Protein AF-A0A1N6S1E6-F1 (afdb_monomer_lite)

pLDDT: mean 89.44, std 6.36, range [48.28, 96.94]

Radius of gyration: 17.06 Å; chains: 1; bounding box: 38×31×50 Å

InterPro domains:
  IPR000160 GGDEF domain [PS50887] (1-127)
  IPR029787 Nucleotide cyclase [SSF55073] (2-120)
  IPR043128 Reverse transcriptase/Diguanylate cyclase domain [G3DSA:3.30.70.270] (1-127)

Foldseek 3Di:
DLVLLVVLVVVLADPVAKDWDDPDDSDIDIDDDDPCPVVSVVVSQVSSVVVQCVVDDPVCVVVQWDWDQDPVRDIDTGGRDADFAFEEADDPVCVVVDDPVNVVVNRVVSSVVRVVDPHYGYGYDYSVVVVD

Secondary structure (DSSP, 8-state):
-HHHHHHHHHHHS-TTT-EEEEEETTEEEEE--TTTHHHHHHHHHHHHHHHHHTTS-HHHHHHTEEEEE-TTS-EEEEEPP--EEEEEE--HHHHTT--HHHHHHHHHHHHHHHHTSSSSEEEEEETTTT--

Organism: Aquipseudomonas alcaligenes (NCBI:txid43263)

Sequence (132 aa):
MLLCLAQCLNERVDPARDFVGHIGGDDFLLVLGPDTWRERLNQLQEDFQAQCRRFYREEHLQAGCFVSHNRQGRREEFALLSLSIGVVQLHPQSCARLDAAQLAGLASEAKRQAKAVPGYSLHILDTLSLSA

Structure (mmCIF, N/CA/C/O backbone):
data_AF-A0A1N6S1E6-F1
#
_entry.id   AF-A0A1N6S1E6-F1
#
loop_
_atom_site.group_PDB
_atom_site.id
_atom_site.type_symbol
_atom_site.label_atom_id
_atom_site.label_alt_id
_atom_site.label_comp_id
_atom_site.label_asym_id
_atom_site.label_entity_id
_atom_site.label_seq_id
_atom_site.pdbx_PDB_ins_code
_atom_site.Cartn_x
_atom_site.Cartn_y
_atom_site.Cartn_z
_atom_site.occupancy
_atom_site.B_iso_or_equiv
_atom_site.auth_seq_id
_atom_site.auth_comp_id
_atom_site.auth_asym_id
_atom_site.auth_atom_id
_atom_site.pdbx_PDB_model_num
ATOM 1 N N . MET A 1 1 ? -0.547 -4.081 14.722 1.00 80.31 1 MET A N 1
ATOM 2 C CA . MET A 1 1 ? -0.966 -3.582 13.393 1.00 80.31 1 MET A CA 1
ATOM 3 C C . MET A 1 1 ? 0.196 -3.507 12.401 1.00 80.31 1 MET A C 1
ATOM 5 O O . MET A 1 1 ? 0.051 -4.079 11.336 1.00 80.31 1 MET A O 1
ATOM 9 N N . LEU A 1 2 ? 1.370 -2.949 12.741 1.00 81.44 2 LEU A N 1
ATOM 10 C CA . LEU A 1 2 ? 2.544 -2.955 11.835 1.00 81.44 2 LEU A CA 1
ATOM 11 C C . LEU A 1 2 ? 2.986 -4.356 11.372 1.00 81.44 2 LEU A C 1
ATOM 13 O O . LEU A 1 2 ? 3.191 -4.572 10.186 1.00 81.44 2 LEU A O 1
ATOM 17 N N . LEU A 1 3 ? 3.059 -5.329 12.287 1.00 82.44 3 LEU A N 1
ATOM 18 C CA . LEU A 1 3 ? 3.367 -6.723 11.928 1.00 82.44 3 LEU A CA 1
ATOM 19 C C . LEU A 1 3 ? 2.310 -7.347 11.003 1.00 82.44 3 LEU A C 1
ATOM 21 O O . LEU A 1 3 ? 2.653 -8.136 10.135 1.00 82.44 3 LEU A O 1
ATOM 25 N N . CYS A 1 4 ? 1.043 -6.959 11.164 1.00 85.38 4 CYS A N 1
ATOM 26 C CA . CYS A 1 4 ? -0.053 -7.410 10.306 1.00 85.38 4 CYS A CA 1
ATOM 27 C C . CYS A 1 4 ? 0.102 -6.838 8.889 1.00 85.38 4 CYS A C 1
ATOM 29 O O . CYS A 1 4 ? -0.007 -7.590 7.928 1.00 85.38 4 CYS A O 1
ATOM 31 N N . LEU A 1 5 ? 0.473 -5.557 8.749 1.00 86.25 5 LEU A N 1
ATOM 32 C CA . LEU A 1 5 ? 0.809 -4.981 7.444 1.00 86.25 5 LEU A CA 1
ATOM 33 C C . LEU A 1 5 ? 1.990 -5.718 6.797 1.00 86.25 5 LEU A C 1
ATOM 35 O O . LEU A 1 5 ? 1.899 -6.110 5.641 1.00 86.25 5 LEU A O 1
ATOM 39 N N . ALA A 1 6 ? 3.068 -5.963 7.546 1.00 85.38 6 ALA A N 1
ATOM 40 C CA . ALA A 1 6 ? 4.232 -6.689 7.036 1.00 85.38 6 ALA A CA 1
ATOM 41 C C . ALA A 1 6 ? 3.889 -8.122 6.582 1.00 85.38 6 ALA A C 1
ATOM 43 O O . ALA A 1 6 ? 4.423 -8.591 5.580 1.00 85.38 6 ALA A O 1
ATOM 44 N N . GLN A 1 7 ? 2.993 -8.814 7.291 1.00 85.69 7 GLN A N 1
ATOM 45 C CA . GLN A 1 7 ? 2.496 -10.134 6.891 1.00 85.69 7 GLN A CA 1
ATOM 46 C C . GLN A 1 7 ? 1.671 -10.055 5.602 1.00 85.69 7 GLN A C 1
ATOM 48 O O . GLN A 1 7 ? 1.995 -10.755 4.647 1.00 85.69 7 GLN A O 1
ATOM 53 N N . CYS A 1 8 ? 0.700 -9.137 5.531 1.00 86.19 8 CYS A N 1
ATOM 54 C CA . CYS A 1 8 ? -0.115 -8.935 4.328 1.00 86.19 8 CYS A CA 1
ATOM 55 C C . CYS A 1 8 ? 0.756 -8.586 3.109 1.00 86.19 8 CYS A C 1
ATOM 57 O O . CYS A 1 8 ? 0.503 -9.053 2.005 1.00 86.19 8 CYS A O 1
ATOM 59 N N . LEU A 1 9 ? 1.810 -7.788 3.301 1.00 85.94 9 LEU A N 1
ATOM 60 C CA . LEU A 1 9 ? 2.754 -7.436 2.240 1.00 85.94 9 LEU A CA 1
ATOM 61 C C . LEU A 1 9 ? 3.541 -8.649 1.733 1.00 85.94 9 LEU A C 1
ATOM 63 O O . LEU A 1 9 ? 3.646 -8.836 0.525 1.00 85.94 9 LEU A O 1
ATOM 67 N N . ASN A 1 10 ? 4.066 -9.484 2.634 1.00 83.06 10 ASN A N 1
ATOM 68 C CA . ASN A 1 10 ? 4.826 -10.678 2.249 1.00 83.06 10 ASN A CA 1
ATOM 69 C C . ASN A 1 10 ? 3.968 -11.720 1.517 1.00 83.06 10 ASN A C 1
ATOM 71 O O . ASN A 1 10 ? 4.470 -12.402 0.634 1.00 83.06 10 ASN A O 1
ATOM 75 N N . GLU A 1 11 ? 2.683 -11.833 1.849 1.00 84.06 11 GLU A N 1
ATOM 76 C CA . GLU A 1 11 ? 1.760 -12.760 1.177 1.00 84.06 11 GLU A CA 1
ATOM 77 C C . GLU A 1 11 ? 1.384 -12.312 -0.247 1.00 84.06 11 GLU A C 1
ATOM 79 O O . GLU A 1 11 ? 0.930 -13.122 -1.055 1.00 84.06 11 GLU A O 1
ATOM 84 N N . ARG A 1 12 ? 1.562 -11.024 -0.570 1.00 81.50 12 ARG A N 1
ATOM 85 C CA . ARG A 1 12 ? 1.088 -10.399 -1.820 1.00 81.50 12 ARG A CA 1
ATOM 86 C C . ARG A 1 12 ? 2.202 -10.079 -2.822 1.00 81.50 12 ARG A C 1
ATOM 88 O O . ARG A 1 12 ? 1.923 -9.611 -3.930 1.00 81.50 12 ARG A O 1
ATOM 95 N N . VAL A 1 13 ? 3.450 -10.318 -2.443 1.00 84.25 13 VAL A N 1
ATOM 96 C CA . VAL A 1 13 ? 4.652 -10.003 -3.221 1.00 84.25 13 VAL A CA 1
ATOM 97 C C . VAL A 1 13 ? 5.283 -11.312 -3.664 1.00 84.25 13 VAL A C 1
ATOM 99 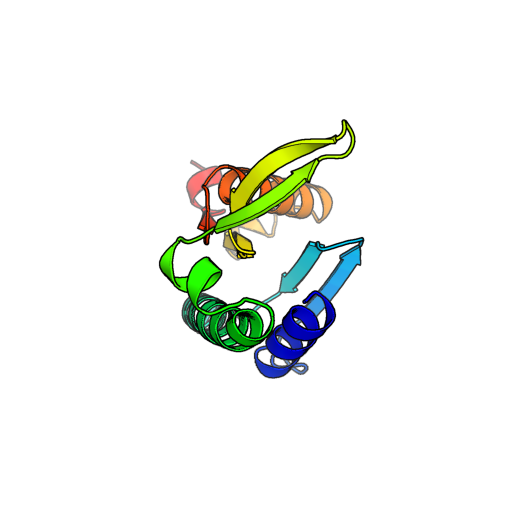O O . VAL A 1 13 ? 5.475 -12.215 -2.855 1.00 84.25 13 VAL A O 1
ATOM 102 N N 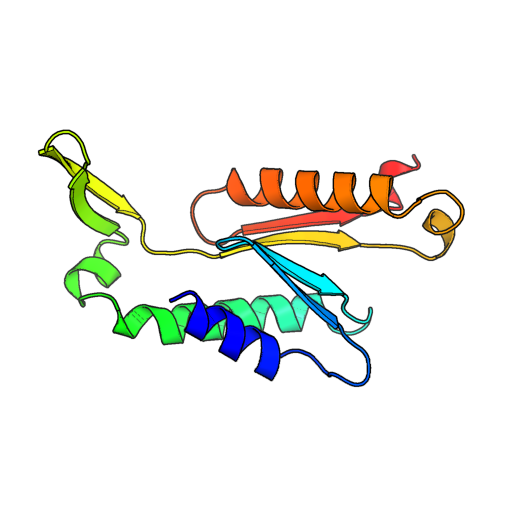. ASP A 1 14 ? 5.602 -11.420 -4.951 1.00 85.00 14 ASP A N 1
ATOM 103 C CA . ASP A 1 14 ? 6.354 -12.556 -5.473 1.00 85.00 14 ASP A CA 1
ATOM 104 C C . ASP A 1 14 ? 7.850 -12.293 -5.239 1.00 85.00 14 ASP A C 1
ATOM 106 O O . ASP A 1 14 ? 8.425 -11.457 -5.937 1.00 85.00 14 ASP A O 1
ATOM 110 N N . PRO A 1 15 ? 8.523 -12.981 -4.299 1.00 82.81 15 PRO A N 1
ATOM 111 C CA . PRO A 1 15 ? 9.922 -12.699 -3.975 1.00 82.81 15 PRO A CA 1
ATOM 112 C C . PRO A 1 15 ? 10.887 -12.960 -5.143 1.00 82.81 15 PRO A C 1
ATOM 114 O O . PRO A 1 15 ? 12.038 -12.534 -5.082 1.00 82.81 15 PRO A O 1
ATOM 117 N N . ALA A 1 16 ? 10.453 -13.653 -6.204 1.00 85.25 16 ALA A N 1
ATOM 118 C CA . ALA A 1 16 ? 11.261 -13.857 -7.402 1.00 85.25 16 ALA A CA 1
ATOM 119 C C . ALA A 1 16 ? 11.210 -12.670 -8.382 1.00 85.25 16 ALA A C 1
ATOM 121 O O . ALA A 1 16 ? 12.053 -12.586 -9.277 1.00 85.25 16 ALA A O 1
ATOM 122 N N . ARG A 1 17 ? 10.216 -11.778 -8.260 1.00 86.00 17 ARG A N 1
ATOM 123 C CA . ARG A 1 17 ? 9.937 -10.712 -9.245 1.00 86.00 17 ARG A CA 1
ATOM 124 C C . ARG A 1 17 ? 9.742 -9.330 -8.634 1.00 86.00 17 ARG A C 1
ATOM 126 O O . ARG A 1 17 ? 9.942 -8.334 -9.325 1.00 86.00 17 ARG A O 1
ATOM 133 N N . ASP A 1 18 ? 9.357 -9.285 -7.371 1.00 90.81 18 ASP A N 1
ATOM 134 C CA . ASP A 1 18 ? 8.977 -8.091 -6.644 1.00 90.81 18 ASP A CA 1
ATOM 135 C C . ASP A 1 18 ? 9.901 -7.881 -5.439 1.00 90.81 18 ASP A C 1
ATOM 137 O O . ASP A 1 18 ? 10.617 -8.778 -4.989 1.00 90.81 18 ASP A O 1
ATOM 141 N N . PHE A 1 19 ? 9.868 -6.671 -4.889 1.00 90.56 19 PHE A N 1
ATOM 142 C CA . PHE A 1 19 ? 10.653 -6.298 -3.719 1.00 90.56 19 PHE A CA 1
ATOM 143 C C . PHE A 1 19 ? 9.774 -5.637 -2.662 1.00 90.56 19 PHE A C 1
ATOM 145 O O . PHE A 1 19 ? 8.943 -4.787 -2.984 1.00 90.56 19 PHE A O 1
ATOM 152 N N . VAL A 1 20 ? 10.020 -5.981 -1.395 1.00 91.69 20 VAL A N 1
ATOM 153 C CA . VAL A 1 20 ? 9.469 -5.298 -0.219 1.00 91.69 20 VAL A CA 1
ATOM 154 C C . VAL A 1 20 ? 10.619 -4.876 0.679 1.00 91.69 20 VAL A C 1
ATOM 156 O O . VAL A 1 20 ? 11.426 -5.700 1.105 1.00 91.69 20 VAL A O 1
ATOM 159 N N . GLY A 1 21 ? 10.663 -3.589 1.004 1.00 89.75 21 GLY A N 1
ATOM 160 C CA . GLY A 1 21 ? 11.597 -3.018 1.964 1.00 89.75 21 GLY A CA 1
ATOM 161 C C . GLY A 1 21 ? 10.867 -2.270 3.071 1.00 89.75 21 GLY A C 1
ATOM 162 O O . GLY A 1 21 ? 9.838 -1.636 2.838 1.00 89.75 21 GLY A O 1
ATOM 163 N N . HIS A 1 22 ? 11.415 -2.305 4.284 1.00 91.19 22 HIS A N 1
ATOM 164 C CA . HIS A 1 22 ? 10.989 -1.431 5.377 1.00 91.19 22 HIS A CA 1
ATOM 165 C C . HIS A 1 22 ? 11.908 -0.210 5.415 1.00 91.19 22 HIS A C 1
ATOM 167 O O . HIS A 1 22 ? 13.121 -0.363 5.532 1.00 91.19 22 HIS A O 1
ATOM 173 N N . ILE A 1 23 ? 11.343 0.994 5.283 1.00 88.12 23 ILE A N 1
ATOM 174 C CA . ILE A 1 23 ? 12.122 2.242 5.330 1.00 88.12 23 ILE A CA 1
ATOM 175 C C . ILE A 1 23 ? 12.384 2.631 6.791 1.00 88.12 23 ILE A C 1
ATOM 177 O O . ILE A 1 23 ? 13.487 3.042 7.145 1.00 88.12 23 ILE A O 1
ATOM 181 N N . GLY A 1 24 ? 11.362 2.497 7.639 1.00 84.62 24 GLY A N 1
ATOM 182 C CA . GLY A 1 24 ? 11.408 2.849 9.055 1.00 84.62 24 GLY A CA 1
ATOM 183 C C . GLY A 1 24 ? 10.035 3.270 9.575 1.00 84.62 24 GLY A C 1
ATOM 184 O O . GLY A 1 24 ? 9.188 3.737 8.818 1.00 84.62 24 GLY A O 1
ATOM 185 N N . GLY A 1 25 ? 9.795 3.089 10.876 1.00 86.75 25 GLY A N 1
ATOM 186 C CA . GLY A 1 25 ? 8.486 3.376 11.470 1.00 86.75 25 GLY A CA 1
ATOM 187 C C . GLY A 1 25 ? 7.375 2.548 10.816 1.00 86.75 25 GLY A C 1
ATOM 188 O O . GLY A 1 25 ? 7.435 1.318 10.829 1.00 86.75 25 GLY A O 1
ATOM 189 N N . ASP A 1 26 ? 6.384 3.227 10.243 1.00 88.25 26 ASP A N 1
ATOM 190 C CA . ASP A 1 26 ? 5.239 2.665 9.520 1.00 88.25 26 ASP A CA 1
ATOM 191 C C . ASP A 1 26 ? 5.387 2.669 7.986 1.00 88.25 26 ASP A C 1
ATOM 193 O O . ASP A 1 26 ? 4.483 2.213 7.288 1.00 88.25 26 ASP A O 1
ATOM 197 N N . ASP A 1 27 ? 6.513 3.150 7.450 1.00 90.88 27 ASP A N 1
ATOM 198 C CA . ASP A 1 27 ? 6.718 3.301 6.009 1.00 90.88 27 ASP A CA 1
ATOM 199 C C . ASP A 1 27 ? 7.365 2.054 5.366 1.00 90.88 27 ASP A C 1
ATOM 201 O O . ASP A 1 27 ? 8.458 1.619 5.747 1.00 90.88 27 ASP A O 1
ATOM 205 N N . PHE A 1 28 ? 6.720 1.527 4.321 1.00 92.38 28 PHE A N 1
ATOM 206 C CA . PHE A 1 28 ? 7.197 0.416 3.488 1.00 92.38 28 PHE A CA 1
ATOM 207 C C . PHE A 1 28 ? 7.404 0.866 2.035 1.00 92.38 28 PHE A C 1
ATOM 209 O O . PHE A 1 28 ? 6.700 1.747 1.543 1.00 92.38 28 PHE A O 1
ATOM 216 N N . LEU A 1 29 ? 8.358 0.240 1.344 1.00 92.62 29 LEU A N 1
ATOM 217 C CA . LEU A 1 29 ? 8.618 0.403 -0.085 1.00 92.62 29 LEU A CA 1
ATOM 218 C C . LEU A 1 29 ? 8.301 -0.901 -0.810 1.00 92.62 29 LEU A C 1
ATOM 220 O O . LEU A 1 29 ? 8.757 -1.963 -0.391 1.00 92.62 29 LEU A O 1
ATOM 224 N N . LEU A 1 30 ? 7.568 -0.802 -1.915 1.00 92.75 30 LEU A N 1
ATOM 225 C CA . LEU A 1 30 ? 7.305 -1.921 -2.808 1.00 92.75 30 LEU A CA 1
ATOM 226 C C . LEU A 1 30 ? 7.830 -1.598 -4.205 1.00 92.75 30 LEU A C 1
ATOM 228 O O . LEU A 1 30 ? 7.627 -0.490 -4.701 1.00 92.75 30 LEU A O 1
ATOM 232 N N . VAL A 1 31 ? 8.444 -2.584 -4.853 1.00 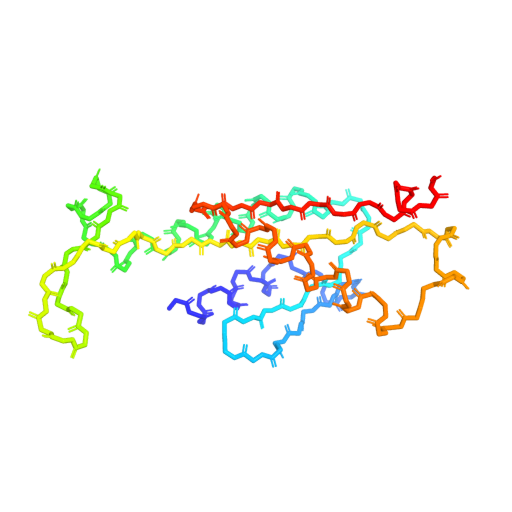92.00 31 VAL A N 1
ATOM 233 C CA . VAL A 1 31 ? 8.686 -2.575 -6.301 1.00 92.00 31 VAL A CA 1
ATOM 234 C C . VAL A 1 31 ? 7.922 -3.754 -6.877 1.00 92.00 31 VAL A C 1
ATOM 236 O O . VAL A 1 31 ? 8.187 -4.893 -6.502 1.00 92.00 31 VAL A O 1
ATOM 239 N N . LEU A 1 32 ? 6.946 -3.463 -7.736 1.00 91.56 32 LEU A N 1
ATOM 240 C CA . LEU A 1 32 ? 6.022 -4.448 -8.292 1.00 91.56 32 LEU A CA 1
ATOM 241 C C . LEU A 1 32 ? 6.144 -4.501 -9.813 1.00 91.56 32 LEU A C 1
ATOM 243 O O . LEU A 1 32 ? 6.327 -3.470 -10.465 1.00 91.56 32 LEU A O 1
ATOM 247 N N . GLY A 1 33 ? 5.982 -5.696 -10.378 1.00 86.62 33 GLY A N 1
ATOM 248 C CA . GLY A 1 33 ? 5.848 -5.876 -11.823 1.00 86.62 33 GLY A CA 1
ATOM 249 C C . GLY A 1 33 ? 4.608 -5.177 -12.425 1.00 86.62 33 GLY A C 1
ATOM 250 O O . GLY A 1 33 ? 3.615 -4.940 -11.730 1.00 86.62 33 GLY A O 1
ATOM 251 N N . PRO A 1 34 ? 4.626 -4.873 -13.737 1.00 75.88 34 PRO A N 1
ATOM 252 C CA . PRO A 1 34 ? 3.616 -4.031 -14.387 1.00 75.88 34 PRO A CA 1
ATOM 253 C C . PRO A 1 34 ? 2.222 -4.667 -14.485 1.00 75.88 34 PRO A C 1
ATOM 255 O O . PRO A 1 34 ? 1.228 -3.946 -14.464 1.00 75.88 34 PRO A O 1
ATOM 258 N N . ASP A 1 35 ? 2.125 -5.995 -14.556 1.00 73.56 35 ASP A N 1
ATOM 259 C CA . ASP A 1 35 ? 0.905 -6.640 -15.058 1.00 73.56 35 ASP A CA 1
ATOM 260 C C . ASP A 1 35 ? -0.233 -6.758 -14.031 1.00 73.56 35 ASP A C 1
ATOM 262 O O . ASP A 1 35 ? -1.350 -7.089 -14.407 1.00 73.56 35 ASP A O 1
ATOM 266 N N . THR A 1 36 ? 0.006 -6.504 -12.736 1.00 83.06 36 THR A N 1
ATOM 267 C CA . THR A 1 36 ? -1.015 -6.750 -11.684 1.00 83.06 36 THR A CA 1
ATOM 268 C C . THR A 1 36 ? -0.911 -5.852 -10.448 1.00 83.06 36 THR A C 1
ATOM 270 O O . THR A 1 36 ? -1.608 -6.080 -9.459 1.00 83.06 36 THR A O 1
ATOM 273 N N . TRP A 1 37 ? -0.063 -4.817 -10.458 1.00 89.25 37 TRP A N 1
ATOM 274 C CA . TRP A 1 37 ? 0.217 -4.039 -9.245 1.00 89.25 37 TRP A CA 1
ATOM 275 C C . TRP A 1 37 ? -1.053 -3.437 -8.623 1.00 89.25 37 TRP A C 1
ATOM 277 O O . TRP A 1 37 ? -1.232 -3.499 -7.411 1.00 89.25 37 TRP A O 1
ATOM 287 N N . ARG A 1 38 ? -1.979 -2.917 -9.439 1.00 90.94 38 ARG A N 1
ATOM 288 C CA . ARG A 1 38 ? -3.189 -2.246 -8.942 1.00 90.94 38 ARG A CA 1
ATOM 289 C C . ARG A 1 38 ? -4.145 -3.207 -8.243 1.00 90.94 38 ARG A C 1
ATOM 291 O O . ARG A 1 38 ? -4.646 -2.897 -7.168 1.00 90.94 38 ARG A O 1
ATOM 298 N N . GLU A 1 39 ? -4.371 -4.376 -8.833 1.00 90.19 39 GLU A N 1
ATOM 299 C CA . GLU A 1 39 ? -5.210 -5.421 -8.240 1.00 90.19 39 GLU A CA 1
ATOM 300 C C . GLU A 1 39 ? -4.607 -5.931 -6.931 1.00 90.19 39 GLU A C 1
ATOM 302 O O . GLU A 1 39 ? -5.314 -6.056 -5.933 1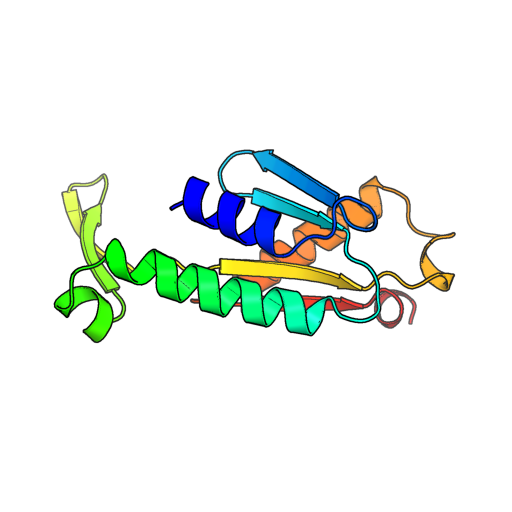.00 90.19 39 GLU A O 1
ATOM 307 N N . ARG A 1 40 ? -3.284 -6.133 -6.901 1.00 89.62 40 ARG A N 1
ATOM 308 C CA . ARG A 1 40 ? -2.567 -6.547 -5.689 1.00 89.62 40 ARG A CA 1
ATOM 309 C C . ARG A 1 40 ? -2.673 -5.516 -4.569 1.00 89.62 40 ARG A C 1
ATOM 311 O O . ARG A 1 40 ? -2.874 -5.904 -3.424 1.00 89.62 40 ARG A O 1
ATOM 318 N N . LEU A 1 41 ? -2.575 -4.219 -4.875 1.00 92.12 41 LEU A N 1
ATOM 319 C CA . LEU A 1 41 ? -2.728 -3.161 -3.869 1.00 92.12 41 LEU A CA 1
ATOM 320 C C . LEU A 1 41 ? -4.162 -3.060 -3.329 1.00 92.12 41 LEU A C 1
ATOM 322 O O . LEU A 1 41 ? -4.337 -2.818 -2.135 1.00 92.12 41 LEU A O 1
ATOM 326 N N . ASN A 1 42 ? -5.175 -3.271 -4.174 1.00 90.00 42 ASN A N 1
ATOM 327 C CA . ASN A 1 42 ? -6.569 -3.326 -3.724 1.00 90.00 42 ASN A CA 1
ATOM 328 C C . ASN A 1 42 ? -6.798 -4.525 -2.789 1.00 90.00 42 ASN A C 1
ATOM 330 O O . ASN A 1 42 ? -7.346 -4.369 -1.703 1.00 90.00 42 ASN A O 1
ATOM 334 N N . GLN A 1 43 ? -6.307 -5.709 -3.162 1.00 89.94 43 GLN A N 1
ATOM 335 C CA . GLN A 1 43 ? -6.415 -6.906 -2.321 1.00 89.94 43 GLN A CA 1
ATOM 336 C C . GLN A 1 43 ? -5.647 -6.756 -1.001 1.00 89.94 43 GLN A C 1
ATOM 338 O O . GLN A 1 43 ? -6.163 -7.100 0.059 1.00 89.94 43 GLN A O 1
ATOM 343 N N . LEU A 1 44 ? -4.440 -6.180 -1.045 1.00 90.50 44 LEU A N 1
ATOM 344 C CA . LEU A 1 44 ? -3.651 -5.857 0.146 1.00 90.50 44 LEU A CA 1
ATOM 345 C C . LEU A 1 44 ? -4.447 -4.979 1.118 1.00 90.50 44 LEU A C 1
ATOM 347 O O . LEU A 1 44 ? -4.424 -5.214 2.325 1.00 90.50 44 LEU A O 1
ATOM 351 N N . GLN A 1 45 ? -5.142 -3.962 0.603 1.00 89.62 45 GLN A N 1
ATOM 352 C CA . GLN A 1 45 ? -5.992 -3.105 1.419 1.00 89.62 45 GLN A CA 1
ATOM 353 C C . GLN A 1 45 ? -7.132 -3.902 2.060 1.00 89.62 45 GLN A C 1
ATOM 355 O O . GLN A 1 45 ? -7.367 -3.744 3.259 1.00 89.62 45 GLN A O 1
ATOM 360 N N . GLU A 1 46 ? -7.857 -4.704 1.281 1.00 90.12 46 GLU A N 1
ATOM 361 C CA . GLU A 1 46 ? -8.996 -5.489 1.768 1.00 90.12 46 GLU A CA 1
ATOM 362 C C . GLU A 1 46 ? -8.578 -6.437 2.897 1.00 90.12 46 GLU A C 1
ATOM 364 O O . GLU A 1 46 ? -9.181 -6.420 3.976 1.00 90.12 46 GLU A O 1
ATOM 369 N N . ASP A 1 47 ? -7.490 -7.185 2.699 1.00 90.31 47 ASP A N 1
ATOM 370 C CA . ASP A 1 47 ? -6.937 -8.083 3.713 1.00 90.31 47 ASP A CA 1
ATOM 371 C C . ASP A 1 47 ? -6.499 -7.323 4.957 1.00 90.31 47 ASP A C 1
ATOM 373 O O . ASP A 1 47 ? -6.839 -7.699 6.081 1.00 90.31 47 ASP A O 1
ATOM 377 N N . PHE A 1 48 ? -5.749 -6.234 4.766 1.00 89.88 48 PHE A N 1
ATOM 378 C CA . PHE A 1 48 ? -5.233 -5.446 5.870 1.00 89.88 48 PHE A CA 1
ATOM 379 C C . PHE A 1 48 ? -6.375 -4.858 6.699 1.00 89.88 48 PHE A C 1
ATOM 381 O O . PHE A 1 48 ? -6.341 -4.923 7.928 1.00 89.88 48 PHE A O 1
ATOM 388 N N . GLN A 1 49 ? -7.423 -4.340 6.053 1.00 88.38 49 GLN A N 1
ATOM 389 C CA . GLN A 1 49 ? -8.613 -3.855 6.746 1.00 88.38 49 GLN A CA 1
ATOM 390 C C . GLN A 1 49 ? -9.333 -4.986 7.485 1.00 88.38 49 GLN A C 1
ATOM 392 O O . GLN A 1 49 ? -9.677 -4.816 8.656 1.00 88.38 49 GLN A O 1
ATOM 397 N N . ALA A 1 50 ? -9.531 -6.148 6.855 1.00 89.00 50 ALA A N 1
ATOM 398 C CA . ALA A 1 50 ? -10.170 -7.301 7.485 1.00 89.00 50 ALA A CA 1
ATOM 399 C C . ALA A 1 50 ? -9.394 -7.780 8.724 1.00 89.00 50 ALA A C 1
ATOM 401 O O . ALA A 1 50 ? -9.978 -8.008 9.787 1.00 89.00 50 ALA A O 1
ATOM 402 N N . GLN A 1 51 ? -8.067 -7.856 8.625 1.00 88.88 51 GLN A N 1
ATOM 403 C CA . GLN A 1 51 ? -7.193 -8.191 9.745 1.00 88.88 51 GLN A CA 1
ATOM 404 C C . GLN A 1 51 ? -7.089 -7.069 10.782 1.00 88.88 51 GLN A C 1
ATOM 406 O O . GLN A 1 51 ? -6.795 -7.351 11.941 1.00 88.88 51 GLN A O 1
ATOM 411 N N . CYS A 1 52 ? -7.337 -5.809 10.425 1.00 88.06 52 CYS A N 1
ATOM 412 C CA . CYS A 1 52 ? -7.321 -4.715 11.391 1.00 88.06 52 CYS A CA 1
ATOM 413 C C . CYS A 1 52 ? -8.602 -4.648 12.233 1.00 88.06 52 CYS A C 1
ATOM 415 O O . CYS A 1 52 ? -8.547 -4.227 13.389 1.00 88.06 52 CYS A O 1
ATOM 417 N N . ARG A 1 53 ? -9.742 -5.126 11.710 1.00 88.81 53 ARG A N 1
ATOM 418 C CA . ARG A 1 53 ? -11.036 -5.120 12.423 1.00 88.81 53 ARG A CA 1
ATOM 419 C C . ARG A 1 53 ? -10.980 -5.789 13.800 1.00 88.81 53 ARG A C 1
ATOM 421 O O . ARG A 1 53 ? -11.582 -5.281 14.735 1.00 88.81 53 ARG A O 1
ATOM 428 N N . ARG A 1 54 ? -10.196 -6.863 13.963 1.00 89.38 54 ARG A N 1
ATOM 429 C CA . ARG A 1 54 ? -10.009 -7.574 15.253 1.00 89.38 54 ARG A CA 1
ATOM 430 C C . ARG A 1 54 ? -9.324 -6.746 16.350 1.00 89.38 54 ARG A C 1
ATOM 432 O O . ARG A 1 54 ? -9.333 -7.169 17.501 1.00 89.38 54 ARG A O 1
ATOM 439 N N . PHE A 1 55 ? -8.712 -5.606 16.020 1.00 88.88 55 PHE A N 1
ATOM 440 C CA . PHE A 1 55 ? -8.127 -4.701 17.018 1.00 88.88 55 PHE A CA 1
ATOM 441 C C . PHE A 1 55 ? -9.122 -3.651 17.525 1.00 88.88 55 PHE A C 1
ATOM 443 O O . PHE A 1 55 ? -8.799 -2.902 18.447 1.00 88.88 55 PHE A O 1
ATOM 450 N N . TYR A 1 56 ? -10.321 -3.595 16.946 1.00 90.12 56 TYR A N 1
ATOM 451 C CA . TYR A 1 56 ? -11.351 -2.630 17.293 1.00 90.12 56 TYR A CA 1
ATOM 452 C C . TYR A 1 56 ? -12.562 -3.319 17.910 1.00 90.12 56 TYR A C 1
ATOM 454 O O . TYR A 1 56 ? -12.872 -4.473 17.625 1.00 90.12 56 TYR A O 1
ATOM 462 N N . ARG A 1 57 ? -13.252 -2.586 18.783 1.00 92.19 57 ARG A N 1
ATOM 463 C CA . ARG A 1 57 ? -14.564 -2.989 19.283 1.00 92.19 57 ARG A CA 1
ATOM 464 C C . ARG A 1 57 ? -15.603 -2.728 18.205 1.00 92.19 57 ARG A C 1
ATOM 466 O O . ARG A 1 57 ? -15.443 -1.801 17.415 1.00 92.19 57 ARG A O 1
ATOM 473 N N . GLU A 1 58 ? -16.691 -3.482 18.245 1.00 91.81 58 GLU A N 1
ATOM 474 C CA . GLU A 1 58 ? -17.812 -3.319 17.318 1.00 91.81 58 GLU A CA 1
ATOM 475 C C . GLU A 1 58 ? -18.339 -1.872 17.298 1.00 91.81 58 GLU A C 1
ATOM 477 O O . GLU A 1 58 ? -18.534 -1.296 16.234 1.00 91.81 58 GLU A O 1
ATOM 482 N N . GLU A 1 59 ? -18.438 -1.231 18.467 1.00 93.69 59 GLU A N 1
ATOM 483 C CA . GLU A 1 59 ? -18.837 0.179 18.599 1.00 93.69 59 GLU A CA 1
ATOM 484 C C . GLU A 1 59 ? -17.901 1.145 17.847 1.00 93.69 59 GLU A C 1
ATOM 486 O O . GLU A 1 59 ? -18.362 2.099 17.225 1.00 93.69 59 GLU A O 1
ATOM 491 N N . HIS A 1 60 ? -16.590 0.876 17.838 1.00 93.44 60 HIS A N 1
ATOM 492 C CA . HIS A 1 60 ? -15.614 1.691 17.110 1.00 93.44 60 HIS A CA 1
ATOM 493 C C . HIS A 1 60 ? -15.695 1.449 15.599 1.00 93.44 60 HIS A C 1
ATOM 495 O O . HIS A 1 60 ? -15.534 2.377 14.810 1.00 93.44 60 HIS A O 1
ATOM 501 N N . LEU A 1 61 ? -15.945 0.200 15.188 1.00 90.19 61 LEU A N 1
ATOM 502 C CA . LEU A 1 61 ? -16.120 -0.160 13.780 1.00 90.19 61 LEU A CA 1
ATOM 503 C C . LEU A 1 61 ? -17.363 0.507 13.186 1.00 90.19 61 LEU A C 1
ATOM 505 O O . LEU A 1 61 ? -17.297 1.028 12.077 1.00 90.19 61 LEU A O 1
ATOM 509 N N . GLN A 1 62 ? -18.463 0.537 13.940 1.00 90.56 62 GLN A N 1
ATOM 510 C CA . GLN A 1 62 ? -19.705 1.197 13.537 1.00 90.56 62 GLN A CA 1
ATOM 511 C C . GLN A 1 62 ? -19.565 2.722 13.493 1.00 90.56 62 GLN A C 1
ATOM 513 O O . GLN A 1 62 ? -20.093 3.356 12.583 1.00 90.56 62 GLN A O 1
ATOM 518 N N . ALA A 1 63 ? -18.833 3.308 14.445 1.00 91.31 63 ALA A N 1
ATOM 519 C CA . ALA A 1 63 ? -18.594 4.749 14.492 1.00 91.31 63 ALA A CA 1
ATOM 520 C C . ALA A 1 63 ? -17.539 5.236 13.480 1.00 91.31 63 ALA A C 1
ATOM 522 O O . ALA A 1 63 ? -17.490 6.424 13.171 1.00 91.31 63 ALA A O 1
ATOM 523 N N . GLY A 1 64 ? -16.664 4.354 12.982 1.00 90.19 64 GLY A N 1
ATOM 524 C CA . GLY A 1 64 ? -15.524 4.737 12.138 1.00 90.19 64 GLY A CA 1
ATOM 525 C C . GLY A 1 64 ? -14.408 5.477 12.893 1.00 90.19 64 GLY A C 1
ATOM 526 O O . GLY A 1 64 ? -13.446 5.951 12.280 1.00 90.19 64 GLY A O 1
ATOM 527 N N . CYS A 1 65 ? -14.499 5.552 14.221 1.00 92.31 65 CYS A N 1
ATOM 528 C CA . CYS A 1 65 ? -13.520 6.174 15.101 1.00 92.31 65 CYS A CA 1
ATOM 529 C C . CYS A 1 65 ? -13.552 5.534 16.499 1.00 92.31 65 CYS A C 1
ATOM 531 O O . CYS A 1 65 ? -14.473 4.799 16.856 1.00 92.31 65 CYS A O 1
ATOM 533 N N . PHE A 1 66 ? -12.534 5.812 17.307 1.00 92.12 66 PHE A N 1
ATOM 534 C CA . PHE A 1 66 ? -12.527 5.509 18.735 1.00 92.12 66 PHE A CA 1
ATOM 535 C C . PHE A 1 66 ? -12.198 6.766 19.533 1.00 92.12 66 PHE A C 1
ATOM 537 O O . PHE A 1 66 ? -11.475 7.647 19.070 1.00 92.12 66 PHE A O 1
ATOM 544 N N . VAL A 1 67 ? -12.720 6.846 20.753 1.00 92.19 67 VAL A N 1
ATOM 545 C CA . VAL A 1 67 ? -12.523 8.011 21.615 1.00 92.19 67 VAL A CA 1
ATOM 546 C C . VAL A 1 67 ? -11.457 7.707 22.657 1.00 92.19 67 VAL A C 1
ATOM 548 O O . VAL A 1 67 ? -11.571 6.730 23.396 1.00 92.19 67 VAL A O 1
ATOM 551 N N . SER A 1 68 ? -10.432 8.550 22.745 1.00 91.81 68 SER A N 1
ATOM 552 C CA . SER A 1 68 ? -9.362 8.419 23.739 1.00 91.81 68 SER A CA 1
ATOM 553 C C . SER A 1 68 ? -8.894 9.790 24.223 1.00 91.81 68 SER A C 1
ATOM 555 O O . SER A 1 68 ? -9.247 10.819 23.653 1.00 91.81 68 SER A O 1
ATOM 557 N N . H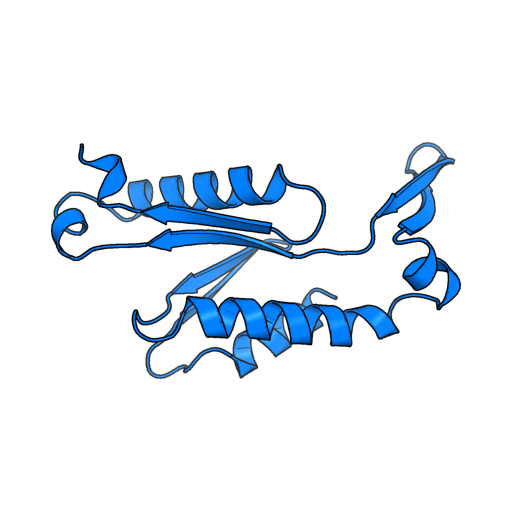IS A 1 69 ? -8.101 9.823 25.290 1.00 92.06 69 HIS A N 1
ATOM 558 C CA . HIS A 1 69 ? -7.426 11.044 25.712 1.00 92.06 69 HIS A CA 1
ATOM 559 C C . HIS A 1 69 ? -6.121 11.218 24.928 1.00 92.06 69 HIS A C 1
ATOM 561 O O . HIS A 1 69 ? -5.322 10.287 24.811 1.00 92.06 69 HIS A O 1
ATOM 567 N N . ASN A 1 70 ? -5.898 12.418 24.399 1.00 91.69 70 ASN A N 1
ATOM 568 C CA . ASN A 1 70 ? -4.644 12.801 23.768 1.00 91.69 70 ASN A CA 1
ATOM 569 C C . ASN A 1 70 ? -3.533 13.012 24.821 1.00 91.69 70 ASN A C 1
ATOM 571 O O . ASN A 1 70 ? -3.752 12.903 26.030 1.00 91.69 70 ASN A O 1
ATOM 575 N N . ARG A 1 71 ? -2.322 13.379 24.380 1.00 89.81 71 ARG A N 1
ATOM 576 C CA . ARG A 1 71 ? -1.167 13.611 25.278 1.00 89.81 71 ARG A CA 1
ATOM 577 C C . ARG A 1 71 ? -1.359 14.762 26.277 1.00 89.81 71 ARG A C 1
ATOM 579 O O . ARG A 1 71 ? -0.619 14.842 27.247 1.00 89.81 71 ARG A O 1
ATOM 586 N N . GLN A 1 72 ? -2.327 15.644 26.040 1.00 92.69 72 GLN A N 1
ATOM 587 C CA . GLN A 1 72 ? -2.691 16.758 26.920 1.00 92.69 72 GLN A CA 1
ATOM 588 C C . GLN A 1 72 ? -3.872 16.403 27.843 1.00 92.69 72 GLN A C 1
ATOM 590 O O . GLN A 1 72 ? -4.408 17.276 28.520 1.00 92.69 72 GLN A O 1
ATOM 595 N N . GLY A 1 73 ? -4.317 15.140 27.850 1.00 91.25 73 GLY A N 1
ATOM 596 C CA . GLY A 1 73 ? -5.456 14.681 28.642 1.00 91.25 73 GLY A CA 1
ATOM 597 C C . GLY A 1 73 ? -6.819 15.112 28.092 1.00 91.25 73 GLY A C 1
ATOM 598 O O . GLY A 1 73 ? -7.826 14.929 28.774 1.00 91.25 73 GLY A O 1
ATOM 599 N N . ARG A 1 74 ? -6.897 15.665 26.874 1.00 93.44 74 ARG A N 1
ATOM 600 C CA . ARG A 1 74 ? -8.167 16.046 26.238 1.00 93.44 74 ARG A CA 1
ATOM 601 C C . ARG A 1 74 ? -8.778 14.863 25.504 1.00 93.44 74 ARG A C 1
ATOM 603 O O . ARG A 1 74 ? -8.073 14.151 24.798 1.00 93.44 74 ARG A O 1
ATOM 610 N N . ARG A 1 75 ? -10.086 14.675 25.667 1.00 93.06 75 ARG A N 1
ATOM 611 C CA . ARG A 1 75 ? -10.853 13.651 24.953 1.00 93.06 75 ARG A CA 1
ATOM 612 C C . ARG A 1 75 ? -10.950 14.033 23.474 1.00 93.06 75 ARG A C 1
ATOM 614 O O . ARG A 1 75 ? -11.431 15.118 23.164 1.00 93.06 75 ARG A O 1
ATOM 621 N N . GLU A 1 76 ? -10.499 13.148 22.598 1.00 94.38 76 GLU A N 1
ATOM 622 C CA . GLU A 1 76 ? -10.480 13.324 21.146 1.00 94.38 76 GLU A CA 1
ATOM 623 C C . GLU A 1 76 ? -10.977 12.056 20.447 1.00 94.38 76 GLU A C 1
ATOM 625 O O . GLU A 1 76 ? -10.843 10.939 20.960 1.00 94.38 76 GLU A O 1
ATOM 630 N N . GLU A 1 77 ? -11.569 12.251 19.274 1.00 93.06 77 GLU A N 1
ATOM 631 C CA . GLU A 1 77 ? -11.951 11.183 18.358 1.00 93.06 77 GLU A CA 1
ATOM 632 C C . GLU A 1 77 ? -10.790 10.884 17.414 1.00 93.06 77 GLU A C 1
ATOM 634 O O . GLU A 1 77 ? -10.257 11.772 16.748 1.00 93.06 77 GLU A O 1
ATOM 639 N N . PHE A 1 78 ? -10.412 9.615 17.346 1.00 91.00 78 PHE A N 1
ATOM 640 C CA . PHE A 1 78 ? -9.361 9.120 16.474 1.00 91.00 78 PHE A CA 1
ATOM 641 C C . PHE A 1 78 ? -9.982 8.218 15.418 1.00 91.00 78 PHE A C 1
ATOM 643 O O . PHE A 1 78 ? -10.634 7.227 15.750 1.00 91.00 78 PHE A O 1
ATOM 650 N N . ALA A 1 79 ? -9.770 8.545 14.145 1.00 90.81 79 ALA A N 1
ATOM 651 C CA . ALA A 1 79 ? -10.180 7.682 13.045 1.00 90.81 79 ALA A CA 1
ATOM 652 C C . ALA A 1 79 ? -9.539 6.290 13.171 1.00 90.81 79 ALA A C 1
ATOM 654 O O . ALA A 1 79 ? -8.443 6.131 13.722 1.00 90.81 79 ALA A O 1
ATOM 655 N N . LEU A 1 80 ? -10.219 5.272 12.641 1.00 90.75 80 LEU A N 1
ATOM 656 C CA . LEU A 1 80 ? -9.634 3.936 12.542 1.00 90.75 80 LEU A CA 1
ATOM 657 C C . LEU A 1 80 ? -8.386 3.956 11.651 1.00 90.75 80 LEU A C 1
ATOM 659 O O . LEU A 1 80 ? -8.241 4.794 10.757 1.00 90.75 80 LEU A O 1
ATOM 663 N N . LEU A 1 81 ? -7.480 3.007 11.895 1.00 89.94 81 LEU A N 1
ATOM 664 C CA . LEU A 1 81 ? -6.261 2.876 11.113 1.00 89.94 81 LEU A CA 1
ATOM 665 C C . LEU A 1 81 ? -6.616 2.659 9.640 1.00 89.94 81 LEU A C 1
ATOM 667 O O . LEU A 1 81 ? -7.423 1.796 9.295 1.00 89.94 81 LEU A O 1
ATOM 671 N N . SER A 1 82 ? -5.966 3.428 8.779 1.00 89.81 82 SER A N 1
ATOM 672 C CA . SER A 1 82 ? -6.085 3.322 7.332 1.00 89.81 82 SER A CA 1
ATOM 673 C C . SER A 1 82 ? -4.704 3.257 6.692 1.00 89.81 82 SER A C 1
ATOM 675 O O . SER A 1 82 ? -3.694 3.571 7.322 1.00 89.81 82 SER A O 1
ATOM 677 N N . LEU A 1 83 ? -4.670 2.780 5.450 1.00 92.00 83 LEU A N 1
ATOM 678 C CA . LEU A 1 83 ? -3.454 2.637 4.663 1.00 92.00 83 LEU A CA 1
ATOM 679 C C . LEU A 1 83 ? -3.461 3.685 3.549 1.00 92.00 83 LEU A C 1
ATOM 681 O O . LEU A 1 83 ? -4.404 3.737 2.762 1.00 92.00 83 LEU A O 1
ATOM 685 N N . SER A 1 84 ? -2.405 4.488 3.471 1.00 94.75 84 SER A N 1
ATOM 686 C CA . SER A 1 84 ? -2.181 5.423 2.366 1.00 94.75 84 SER A CA 1
ATOM 687 C C . SER A 1 84 ? -1.048 4.904 1.493 1.00 94.75 84 SER A C 1
ATOM 689 O O . SER A 1 84 ? 0.035 4.608 2.000 1.00 94.75 84 SER A O 1
ATOM 691 N N . ILE A 1 85 ? -1.282 4.811 0.187 1.00 95.69 85 ILE A N 1
ATOM 692 C CA . ILE A 1 85 ? -0.335 4.243 -0.771 1.00 95.69 85 ILE A CA 1
ATOM 693 C C . ILE A 1 85 ? -0.027 5.275 -1.857 1.00 95.69 85 ILE A C 1
ATOM 695 O O . ILE A 1 85 ? -0.906 5.707 -2.601 1.00 95.69 85 ILE A O 1
ATOM 699 N N . GLY A 1 86 ? 1.243 5.661 -1.953 1.00 96.38 86 GLY A N 1
ATOM 700 C CA . GLY A 1 86 ? 1.768 6.426 -3.079 1.00 96.38 86 GLY A CA 1
ATOM 701 C C . GLY A 1 86 ? 2.394 5.490 -4.106 1.00 96.38 86 GLY A C 1
ATOM 702 O O . GLY A 1 86 ? 3.233 4.668 -3.745 1.00 96.38 86 GLY A O 1
ATOM 703 N N . VAL A 1 87 ? 2.010 5.621 -5.372 1.00 95.94 87 VAL A N 1
ATOM 704 C CA . VAL A 1 87 ? 2.530 4.820 -6.484 1.00 95.94 87 VAL A CA 1
ATOM 705 C C . VAL A 1 87 ? 3.204 5.732 -7.492 1.00 95.94 87 VAL A C 1
ATOM 707 O O . VAL A 1 87 ? 2.624 6.725 -7.925 1.00 95.94 87 VAL A O 1
ATOM 710 N N . VAL A 1 88 ? 4.415 5.365 -7.903 1.00 95.44 88 VAL A N 1
ATOM 711 C CA . VAL A 1 88 ? 5.066 5.946 -9.077 1.00 95.44 88 VAL A CA 1
ATOM 712 C C . VAL A 1 88 ? 5.001 4.920 -10.194 1.00 95.44 88 VAL A C 1
ATOM 714 O O . VAL A 1 88 ? 5.647 3.876 -10.123 1.00 95.44 88 VAL A O 1
ATOM 717 N N . GLN A 1 89 ? 4.214 5.210 -11.225 1.00 93.81 89 GLN A N 1
ATOM 718 C CA . GLN A 1 89 ? 4.138 4.369 -12.408 1.00 93.81 89 GLN A CA 1
ATOM 719 C C . GLN A 1 89 ? 5.308 4.714 -13.337 1.00 93.81 89 GLN A C 1
ATOM 721 O O . GLN A 1 89 ? 5.306 5.722 -14.054 1.00 93.81 89 GLN A O 1
ATOM 726 N N . LEU A 1 90 ? 6.351 3.888 -13.261 1.00 91.50 90 LEU A N 1
ATOM 727 C CA . LEU A 1 90 ? 7.591 4.082 -13.999 1.00 91.50 90 LEU A CA 1
ATOM 728 C C . LEU A 1 90 ? 7.497 3.465 -15.397 1.00 91.50 90 LEU A C 1
ATOM 730 O O . LEU A 1 90 ? 7.262 2.268 -15.552 1.00 91.50 90 LEU A O 1
ATOM 734 N N . HIS A 1 91 ? 7.733 4.292 -16.410 1.00 90.38 91 HIS A N 1
ATOM 735 C CA . HIS A 1 91 ? 7.771 3.883 -17.807 1.00 90.38 91 HIS A CA 1
ATOM 736 C C . HIS A 1 91 ? 9.220 3.797 -18.317 1.00 90.38 91 HIS A C 1
ATOM 738 O O . HIS A 1 91 ? 10.030 4.660 -17.962 1.00 90.38 91 HIS A O 1
ATOM 744 N N . PRO A 1 92 ? 9.565 2.824 -19.189 1.00 88.56 92 PRO A N 1
ATOM 745 C CA . PRO A 1 92 ? 10.924 2.668 -19.723 1.00 88.56 92 PRO A CA 1
ATOM 746 C C . PRO A 1 92 ? 11.514 3.947 -20.338 1.00 88.56 92 PRO A C 1
ATOM 748 O O . PRO A 1 92 ? 12.705 4.215 -20.200 1.00 88.56 92 PRO A O 1
ATOM 751 N N . GLN A 1 93 ? 10.673 4.776 -20.961 1.00 89.00 93 GLN A N 1
ATOM 752 C CA . GLN A 1 93 ? 11.039 6.063 -21.562 1.00 89.00 93 GLN A CA 1
ATOM 753 C C . GLN A 1 93 ? 11.556 7.083 -20.532 1.00 89.00 93 GLN A C 1
ATOM 755 O O . GLN A 1 93 ? 12.307 7.999 -20.868 1.00 89.00 93 GLN A O 1
ATOM 760 N N . SER A 1 94 ? 11.151 6.943 -19.271 1.00 87.25 94 SER A N 1
ATOM 761 C CA . SER A 1 94 ? 11.541 7.830 -18.176 1.00 87.25 94 SER A CA 1
ATOM 762 C C . SER A 1 94 ? 12.753 7.310 -17.404 1.00 87.25 94 SER A C 1
ATOM 764 O O . SER A 1 94 ? 13.452 8.111 -16.791 1.00 87.25 94 SER A O 1
ATOM 766 N N . CYS A 1 95 ? 13.080 6.015 -17.506 1.00 84.06 95 CYS A N 1
ATOM 767 C CA . CYS A 1 95 ? 14.219 5.406 -16.808 1.00 84.06 95 CYS A CA 1
ATOM 768 C C . CYS A 1 95 ? 15.574 6.030 -17.176 1.00 84.06 95 CYS A C 1
ATOM 770 O O . CYS A 1 95 ? 16.459 6.099 -16.336 1.00 84.06 95 CYS A O 1
ATOM 772 N N . ALA A 1 96 ? 15.744 6.519 -18.409 1.00 84.69 96 ALA A N 1
ATOM 773 C CA . ALA A 1 96 ? 16.985 7.181 -18.825 1.00 84.69 96 ALA A CA 1
ATOM 774 C C . ALA A 1 96 ? 17.166 8.590 -18.223 1.00 84.69 96 ALA A C 1
ATOM 776 O O . ALA A 1 96 ? 18.255 9.153 -18.297 1.00 84.69 96 ALA A O 1
ATOM 777 N N . ARG A 1 97 ? 16.097 9.180 -17.672 1.00 85.06 97 ARG A N 1
ATOM 778 C CA . ARG A 1 97 ? 16.060 10.568 -17.180 1.00 85.06 97 ARG A CA 1
ATOM 779 C C . ARG A 1 97 ? 15.903 10.672 -15.666 1.00 85.06 97 ARG A C 1
ATOM 781 O O . ARG A 1 97 ? 16.012 11.774 -15.140 1.00 85.06 97 ARG A O 1
ATOM 788 N N . LEU A 1 98 ? 15.584 9.561 -15.005 1.00 89.81 98 LEU A N 1
ATOM 789 C CA . LEU A 1 98 ? 15.302 9.501 -13.579 1.00 89.81 98 LEU A CA 1
ATOM 790 C C . LEU A 1 98 ? 16.372 8.674 -12.880 1.00 89.81 98 LEU A C 1
ATOM 792 O O . LEU A 1 98 ? 16.516 7.482 -13.147 1.00 89.81 98 LEU A O 1
ATOM 796 N N . ASP A 1 99 ? 17.089 9.305 -11.960 1.00 91.94 99 ASP A N 1
ATOM 797 C CA . ASP A 1 99 ? 17.937 8.598 -11.011 1.00 91.94 99 ASP A CA 1
ATOM 798 C C . ASP A 1 99 ? 17.145 8.130 -9.775 1.00 91.94 99 ASP A C 1
ATOM 800 O O . ASP A 1 99 ? 15.951 8.405 -9.596 1.00 91.94 99 ASP A O 1
ATOM 804 N N . ALA A 1 100 ? 17.823 7.391 -8.896 1.00 89.44 100 ALA A N 1
ATOM 805 C CA . ALA A 1 100 ? 17.217 6.862 -7.680 1.00 89.44 100 ALA A CA 1
ATOM 806 C C . ALA A 1 100 ? 16.732 7.965 -6.719 1.00 89.44 100 ALA A C 1
ATOM 808 O O . ALA A 1 100 ? 15.725 7.775 -6.036 1.00 89.44 100 ALA A O 1
ATOM 809 N N . ALA A 1 101 ? 17.415 9.113 -6.663 1.00 92.31 101 ALA A N 1
ATOM 810 C CA . ALA A 1 101 ? 17.041 10.215 -5.782 1.00 92.31 101 ALA A CA 1
ATOM 811 C C . ALA A 1 101 ? 15.761 10.904 -6.276 1.00 92.31 101 ALA A C 1
ATOM 813 O O . ALA A 1 101 ? 14.858 11.180 -5.485 1.00 92.31 101 ALA A O 1
ATOM 814 N N . GLN A 1 102 ? 15.642 11.112 -7.587 1.00 93.62 102 GLN A N 1
ATOM 815 C CA . GLN A 1 102 ? 14.438 11.641 -8.221 1.00 93.62 102 GLN A CA 1
ATOM 816 C C . GLN A 1 102 ? 13.257 10.682 -8.049 1.00 93.62 102 GLN A C 1
ATOM 818 O O . GLN A 1 102 ? 12.167 11.117 -7.677 1.00 93.62 102 GLN A O 1
ATOM 823 N N . LEU A 1 103 ? 13.470 9.375 -8.239 1.00 92.69 103 LEU A N 1
ATOM 824 C CA . LEU A 1 103 ? 12.428 8.369 -8.023 1.00 92.69 103 LEU A CA 1
ATOM 825 C C . LEU A 1 103 ? 11.959 8.334 -6.560 1.00 92.69 103 LEU A C 1
ATOM 827 O O . LEU A 1 103 ? 10.756 8.293 -6.300 1.00 92.69 103 LEU A O 1
ATOM 831 N N . ALA A 1 104 ? 12.887 8.415 -5.602 1.00 92.12 104 ALA A N 1
ATOM 832 C CA . ALA A 1 104 ? 12.557 8.515 -4.181 1.00 92.12 104 ALA A CA 1
ATOM 833 C C . ALA A 1 104 ? 11.773 9.801 -3.861 1.00 92.12 104 ALA A C 1
ATOM 835 O O . ALA A 1 104 ? 10.823 9.768 -3.075 1.00 92.12 104 ALA A O 1
ATOM 836 N N . GLY A 1 105 ? 12.124 10.919 -4.504 1.00 94.69 105 GLY A N 1
ATOM 837 C CA . GLY A 1 105 ? 11.381 12.176 -4.421 1.00 94.69 105 GLY A CA 1
ATOM 838 C C . GLY A 1 105 ? 9.935 12.032 -4.903 1.00 94.69 105 GLY A C 1
ATOM 839 O O . GLY A 1 105 ? 9.013 12.411 -4.182 1.00 94.69 105 GLY A O 1
ATOM 840 N N . LEU A 1 106 ? 9.725 11.411 -6.068 1.00 95.50 106 LEU A N 1
ATOM 841 C CA . LEU A 1 106 ? 8.390 11.129 -6.609 1.00 95.50 106 LEU A CA 1
ATOM 842 C C . LEU A 1 106 ? 7.588 10.183 -5.708 1.00 95.50 106 LEU A C 1
ATOM 844 O O . LEU A 1 106 ? 6.408 10.419 -5.464 1.00 95.50 106 LEU A O 1
ATOM 848 N N . ALA A 1 107 ? 8.215 9.140 -5.164 1.00 94.56 107 ALA A N 1
ATOM 849 C CA . ALA A 1 107 ? 7.547 8.226 -4.240 1.00 94.56 107 ALA A CA 1
ATOM 850 C C . ALA A 1 107 ? 7.118 8.942 -2.948 1.00 94.56 107 ALA A C 1
ATOM 852 O O . ALA A 1 107 ? 6.005 8.740 -2.457 1.00 94.56 107 ALA A O 1
ATOM 853 N N . SER A 1 108 ? 7.972 9.824 -2.421 1.00 94.75 108 SER A N 1
ATOM 854 C CA . SER A 1 108 ? 7.657 10.659 -1.259 1.00 94.75 108 SER A CA 1
ATOM 855 C C . SER A 1 108 ? 6.512 11.636 -1.549 1.00 94.75 108 SER A C 1
ATOM 857 O O . SER A 1 108 ? 5.607 11.783 -0.725 1.00 94.75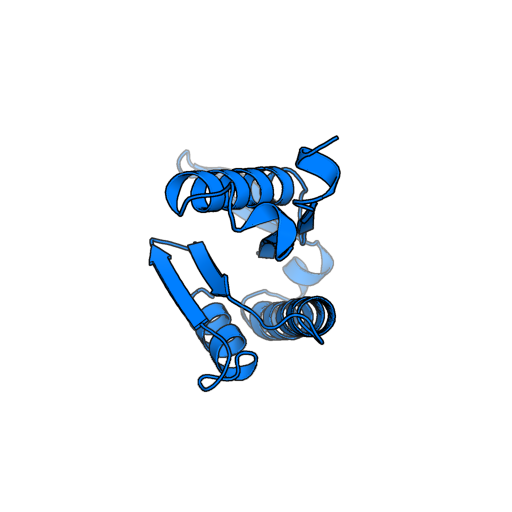 108 SER A O 1
ATOM 859 N N . GLU A 1 109 ? 6.502 12.249 -2.737 1.00 96.06 109 GLU A N 1
ATOM 860 C CA . GLU A 1 109 ? 5.409 13.102 -3.212 1.00 96.06 109 GLU A CA 1
ATOM 861 C C . GLU A 1 109 ? 4.091 12.329 -3.285 1.00 96.06 109 GLU A C 1
ATOM 863 O O . GLU A 1 109 ? 3.114 12.720 -2.647 1.00 96.06 109 GLU A O 1
ATOM 868 N N . ALA A 1 110 ? 4.078 11.193 -3.987 1.00 96.81 110 ALA A N 1
ATOM 869 C CA . ALA A 1 110 ? 2.891 10.360 -4.131 1.00 96.81 110 ALA A CA 1
ATOM 870 C C . ALA A 1 110 ? 2.354 9.917 -2.763 1.00 96.81 110 ALA A C 1
ATOM 872 O O . ALA A 1 110 ? 1.153 9.990 -2.504 1.00 96.81 110 ALA A O 1
ATOM 873 N N . LYS A 1 111 ? 3.248 9.523 -1.846 1.00 94.94 111 LYS A N 1
ATOM 874 C CA . LYS A 1 111 ? 2.887 9.166 -0.469 1.00 94.94 111 LYS A CA 1
ATOM 875 C C . LYS A 1 111 ? 2.267 10.347 0.275 1.00 94.94 111 LYS A C 1
ATOM 877 O O . LYS A 1 111 ? 1.285 10.162 0.991 1.00 94.94 111 LYS A O 1
ATOM 882 N N . ARG A 1 112 ? 2.824 11.553 0.130 1.00 95.81 112 ARG A N 1
ATOM 883 C CA . ARG A 1 112 ? 2.301 12.761 0.781 1.00 95.81 112 ARG A CA 1
ATOM 884 C C . ARG A 1 112 ? 0.898 13.097 0.282 1.00 95.81 112 ARG A C 1
ATOM 886 O O . ARG A 1 112 ? 0.027 13.368 1.102 1.00 95.81 112 ARG A O 1
ATOM 893 N N . GLN A 1 113 ? 0.676 13.024 -1.029 1.00 96.94 113 GLN A N 1
ATOM 894 C CA . GLN A 1 113 ? -0.637 13.239 -1.640 1.00 96.94 113 GLN A CA 1
ATOM 895 C C . GLN A 1 113 ? -1.654 12.190 -1.173 1.00 96.94 113 GLN A C 1
ATOM 897 O O . GLN A 1 113 ? -2.778 12.538 -0.822 1.00 96.94 113 GLN A O 1
ATOM 902 N N . ALA A 1 114 ? -1.247 10.920 -1.073 1.00 96.38 114 ALA A N 1
ATOM 903 C CA . ALA A 1 114 ? -2.093 9.879 -0.499 1.00 96.38 114 ALA A CA 1
ATOM 904 C C . ALA A 1 114 ? -2.443 10.188 0.972 1.00 96.38 114 ALA A C 1
ATOM 906 O O . ALA A 1 114 ? -3.617 10.194 1.333 1.00 96.38 114 ALA A O 1
ATOM 907 N N . LYS A 1 115 ? -1.458 10.524 1.818 1.00 94.00 115 LYS A N 1
ATOM 908 C CA . LYS A 1 115 ? -1.678 10.840 3.246 1.00 94.00 115 LYS A CA 1
ATOM 909 C C . LYS A 1 115 ? -2.551 12.084 3.483 1.00 94.00 115 LYS A C 1
ATOM 911 O O . LYS A 1 115 ? -3.084 12.240 4.577 1.00 94.00 115 LYS A O 1
ATOM 916 N N . ALA A 1 116 ? -2.701 12.964 2.492 1.00 94.25 116 ALA A N 1
ATOM 917 C CA . ALA A 1 116 ? -3.582 14.129 2.582 1.00 94.25 116 ALA A CA 1
ATOM 918 C C . ALA A 1 116 ? -5.077 13.771 2.471 1.00 94.25 116 ALA A C 1
ATOM 920 O O . ALA A 1 116 ? -5.927 14.574 2.855 1.00 94.25 116 ALA A O 1
ATOM 921 N N . VAL A 1 117 ? -5.403 12.578 1.965 1.00 94.06 117 VAL A N 1
ATOM 922 C CA . VAL A 1 117 ? -6.775 12.073 1.870 1.00 94.06 117 VAL A CA 1
ATOM 923 C C . VAL A 1 117 ? -7.088 11.241 3.121 1.00 94.06 117 VAL A C 1
ATOM 925 O O . VAL A 1 117 ? -6.393 10.257 3.373 1.00 94.06 117 VAL A O 1
ATOM 928 N N . PRO A 1 118 ? -8.121 11.598 3.910 1.00 89.00 118 PRO A N 1
ATOM 929 C CA . PRO A 1 118 ? -8.530 10.806 5.065 1.00 89.00 118 PRO A CA 1
ATOM 930 C C . PRO A 1 118 ? -8.983 9.395 4.673 1.00 89.00 118 PRO A C 1
ATOM 932 O O . PRO A 1 118 ? -9.735 9.218 3.716 1.00 89.00 118 PRO A O 1
ATOM 935 N N . GLY A 1 119 ? -8.595 8.401 5.471 1.00 89.12 119 GLY A N 1
ATOM 936 C CA . GLY A 1 119 ? -8.944 7.004 5.227 1.00 89.12 119 GLY A CA 1
ATOM 937 C C . GLY A 1 119 ? -7.993 6.322 4.246 1.00 89.12 119 GLY A C 1
ATOM 938 O O . GLY A 1 119 ? -6.834 6.709 4.101 1.00 89.12 119 GLY A O 1
ATOM 939 N N . TYR A 1 120 ? -8.466 5.246 3.610 1.00 90.56 120 TYR A N 1
ATOM 940 C CA . TYR A 1 120 ? -7.670 4.596 2.574 1.00 90.56 120 TYR A CA 1
ATOM 941 C C . TYR A 1 120 ? -7.508 5.524 1.376 1.00 90.56 120 TYR A C 1
ATOM 943 O O . TYR A 1 120 ? -8.483 6.101 0.891 1.00 90.56 120 TYR A O 1
ATOM 951 N N . SER A 1 121 ? -6.287 5.602 0.865 1.00 94.88 121 SER A N 1
ATOM 952 C CA . SER A 1 121 ? -5.979 6.425 -0.290 1.00 94.88 121 SER A CA 1
ATOM 953 C C . SER A 1 121 ? -4.910 5.787 -1.162 1.00 94.88 121 SER A C 1
ATOM 955 O O . SER A 1 121 ? -3.932 5.214 -0.680 1.00 94.88 121 SER A O 1
ATOM 957 N N . LEU A 1 122 ? -5.099 5.921 -2.471 1.00 95.12 122 LEU A N 1
ATOM 958 C CA . LEU A 1 122 ? -4.141 5.530 -3.492 1.00 95.12 122 LEU A CA 1
ATOM 959 C C . LEU A 1 122 ? -3.891 6.748 -4.375 1.00 95.12 122 LEU A C 1
ATOM 961 O O . LEU A 1 122 ? -4.813 7.235 -5.028 1.00 95.12 122 LEU A O 1
ATOM 965 N N . HIS A 1 123 ? -2.657 7.239 -4.396 1.00 96.38 123 HIS A N 1
ATOM 966 C CA . HIS A 1 123 ? -2.263 8.332 -5.277 1.00 96.38 123 HIS A CA 1
ATOM 967 C C . HIS A 1 123 ? -1.208 7.850 -6.266 1.00 96.38 123 HIS A C 1
ATOM 969 O O . HIS A 1 123 ? -0.210 7.256 -5.863 1.00 96.38 123 HIS A O 1
ATOM 975 N N . ILE A 1 124 ? -1.432 8.109 -7.553 1.00 95.50 124 ILE A N 1
ATOM 976 C CA . ILE A 1 124 ? -0.585 7.620 -8.641 1.00 95.50 124 ILE A CA 1
ATOM 977 C C . ILE A 1 124 ? 0.066 8.818 -9.325 1.00 95.50 124 ILE A C 1
ATOM 979 O O . ILE A 1 124 ? -0.628 9.707 -9.814 1.00 95.50 124 ILE A O 1
ATOM 983 N N . LEU A 1 125 ? 1.393 8.804 -9.394 1.00 95.19 125 LEU A N 1
ATOM 984 C CA . LEU A 1 125 ? 2.173 9.682 -10.253 1.00 95.19 125 LEU A CA 1
ATOM 985 C C . LEU A 1 125 ? 2.651 8.885 -11.462 1.00 95.19 125 LEU A C 1
ATOM 987 O O . LEU A 1 125 ? 3.452 7.958 -11.332 1.00 95.19 125 LEU A O 1
ATOM 991 N N . ASP A 1 126 ? 2.155 9.253 -12.638 1.00 93.19 126 ASP A N 1
ATOM 992 C CA . ASP A 1 126 ? 2.577 8.657 -13.900 1.00 93.19 126 ASP A CA 1
ATOM 993 C C . ASP A 1 126 ? 3.762 9.436 -14.479 1.00 93.19 126 ASP A C 1
ATOM 995 O O . ASP A 1 126 ? 3.677 10.637 -14.751 1.00 93.19 126 ASP A O 1
ATOM 999 N N . THR A 1 127 ? 4.879 8.739 -14.689 1.00 90.88 127 THR A N 1
ATOM 1000 C CA . THR A 1 127 ? 6.102 9.350 -15.223 1.00 90.88 127 THR A CA 1
ATOM 1001 C C . THR A 1 127 ? 5.976 9.852 -16.661 1.00 90.88 127 THR A C 1
ATOM 1003 O O . THR A 1 127 ? 6.785 10.687 -17.063 1.00 90.88 127 THR A O 1
ATOM 1006 N N . LEU A 1 128 ? 4.980 9.412 -17.435 1.00 86.44 128 LEU A N 1
ATOM 1007 C CA . LEU A 1 128 ? 4.687 9.989 -18.751 1.00 86.44 128 LEU A CA 1
ATOM 1008 C C . LEU A 1 128 ? 4.066 11.384 -18.625 1.00 86.44 128 LEU A C 1
ATOM 1010 O O . LEU A 1 128 ? 4.432 12.286 -19.378 1.00 86.44 128 LEU A O 1
ATOM 1014 N N . SER A 1 129 ? 3.201 11.581 -17.628 1.00 81.44 129 SER A N 1
ATOM 1015 C CA . SER A 1 129 ? 2.514 12.858 -17.377 1.00 81.44 129 SER A CA 1
ATOM 1016 C C . SER A 1 129 ? 3.441 13.940 -16.817 1.00 81.44 129 SER A C 1
ATOM 1018 O O . SER A 1 129 ? 3.129 15.120 -16.900 1.00 81.44 129 SER A O 1
ATOM 1020 N N . LEU A 1 130 ? 4.593 13.546 -16.268 1.00 72.94 130 LEU A N 1
ATOM 1021 C CA . LEU A 1 130 ? 5.633 14.452 -15.765 1.00 72.94 130 LEU A CA 1
ATOM 1022 C C . LEU A 1 130 ? 6.582 14.955 -16.864 1.00 72.94 130 LEU A C 1
ATOM 1024 O O . LEU A 1 130 ? 7.455 15.775 -16.593 1.00 72.94 130 LEU A O 1
ATOM 1028 N N . SER A 1 131 ? 6.462 14.413 -18.078 1.00 57.78 131 SER A N 1
ATOM 1029 C CA . SER A 1 131 ? 7.345 14.726 -19.205 1.00 57.78 131 SER A CA 1
ATOM 1030 C C . SER A 1 131 ? 6.693 15.505 -20.345 1.00 57.78 131 SER A C 1
ATOM 1032 O O . SER A 1 131 ? 7.340 15.691 -21.377 1.00 57.78 131 SER A O 1
ATOM 1034 N N . ALA A 1 132 ? 5.447 15.937 -20.144 1.00 48.28 132 ALA A N 1
ATOM 1035 C CA . ALA A 1 132 ? 4.744 16.919 -20.966 1.00 48.28 132 ALA A CA 1
ATOM 1036 C C . ALA A 1 132 ? 4.932 18.322 -20.372 1.00 48.28 132 ALA A C 1
ATOM 1038 O O . ALA A 1 132 ? 5.047 19.275 -21.173 1.00 48.28 132 ALA A O 1
#